Protein AF-A0A2V9IQ34-F1 (afdb_monomer)

Nearest PDB structures (foldseek):
  1ztv-assembly1_B  TM=7.820E-01  e=8.100E-05  Enterococcus faecalis V583
  1vpy-assembly1_A  TM=7.757E-01  e=9.380E-04  Enterococcus faecalis V583
  7ebc-assembly1_D  TM=5.702E-01  e=9.189E-02  Saccharomyces cerevisiae
  4dyd-assembly1_A  TM=2.300E-01  e=1.952E-01  Acinetobacter baylyi
  1m76-assembly1_B  TM=2.298E-01  e=3.095E+00  Homo sapiens

Solvent-accessible surface area (backbone atoms only — not comparable to full-atom values): 10090 Å² total; per-residue (Å²): 134,83,79,78,78,75,57,53,66,63,48,21,53,52,28,49,58,33,41,77,71,75,41,74,48,63,42,76,58,78,83,58,73,89,35,54,85,49,76,38,64,62,76,83,39,49,56,92,94,38,65,48,66,69,54,39,65,68,53,44,56,36,58,48,42,73,35,33,39,29,37,32,42,56,74,29,28,82,40,71,54,50,54,71,59,53,49,61,52,54,76,42,40,59,82,84,30,29,37,29,38,33,52,27,47,70,40,37,34,61,50,37,60,85,44,77,93,48,54,92,47,32,62,33,74,39,89,42,40,69,39,61,69,59,40,47,62,50,44,48,52,43,46,56,85,48,43,85,33,57,65,47,81,41,83,69,69,72,88,83,72,82,72,81,69,97,75,82,73,84,85,132

Foldseek 3Di:
DPDDAADQVVQQVVQVVCLVVVHFDDEQDQLDPVCDVHQDDQVVQDDPNDRDSVSSNLQRLLSRQSRGQEYEDCPQQADFDDLVNLVSNLVSHDLSHAYEYEHYCLAQEQQADQDCSCPPSHRHGRPNHNVPVCCVPRHVVSCVSVVSRYDYYDRDHDDDDPPPDPPPDDDD

Structure (mmCIF, N/CA/C/O backbone):
data_AF-A0A2V9IQ34-F1
#
_entry.id   AF-A0A2V9IQ34-F1
#
loop_
_atom_site.group_PDB
_atom_site.id
_atom_site.type_symbol
_atom_site.label_atom_id
_atom_site.label_alt_id
_atom_site.label_comp_id
_atom_site.label_asym_id
_atom_site.label_entity_id
_atom_site.label_seq_id
_atom_site.pdbx_PDB_ins_code
_atom_site.Cartn_x
_atom_site.Cartn_y
_atom_site.Cartn_z
_atom_site.occupancy
_atom_site.B_iso_or_equiv
_atom_site.auth_seq_id
_atom_site.auth_comp_id
_atom_site.auth_asym_id
_atom_site.auth_atom_id
_atom_site.pdbx_PDB_model_num
ATOM 1 N N . MET A 1 1 ? 33.749 0.263 2.308 1.00 49.31 1 MET A N 1
ATOM 2 C CA . MET A 1 1 ? 32.801 -0.784 1.867 1.00 49.31 1 MET A CA 1
ATOM 3 C C . MET A 1 1 ? 32.104 -0.272 0.616 1.00 49.31 1 MET A C 1
ATOM 5 O O . MET A 1 1 ? 31.444 0.755 0.699 1.00 49.31 1 MET A O 1
ATOM 9 N N . ARG A 1 2 ? 32.336 -0.874 -0.554 1.00 55.78 2 ARG A N 1
ATOM 10 C CA . ARG A 1 2 ? 31.682 -0.452 -1.804 1.00 55.78 2 ARG A CA 1
ATOM 11 C C . ARG A 1 2 ? 30.259 -1.018 -1.762 1.00 55.78 2 ARG A C 1
ATOM 13 O O . ARG A 1 2 ? 30.116 -2.233 -1.662 1.00 55.78 2 ARG A O 1
ATOM 20 N N . ALA A 1 3 ? 29.237 -0.164 -1.724 1.00 63.00 3 ALA A N 1
ATOM 21 C CA . ALA A 1 3 ? 27.852 -0.625 -1.769 1.00 63.00 3 ALA A CA 1
ATOM 22 C C . ALA A 1 3 ? 27.650 -1.417 -3.068 1.00 63.00 3 ALA A C 1
ATOM 24 O O . ALA A 1 3 ? 28.020 -0.935 -4.141 1.00 63.00 3 ALA A O 1
ATOM 25 N N . MET A 1 4 ? 27.130 -2.641 -2.967 1.00 71.88 4 MET A N 1
ATOM 26 C CA . MET A 1 4 ? 26.763 -3.392 -4.163 1.00 71.88 4 MET A CA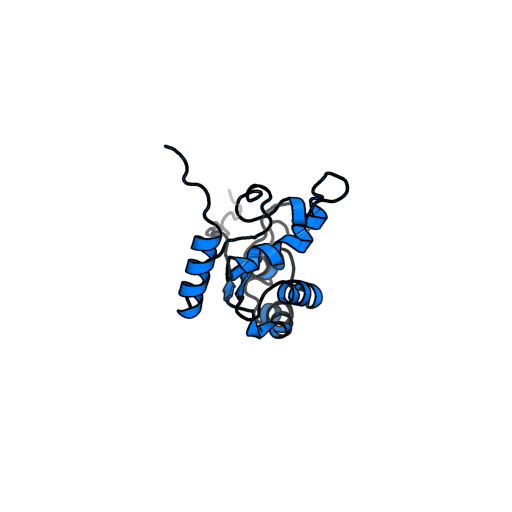 1
ATOM 27 C C . MET A 1 4 ? 25.599 -2.664 -4.849 1.00 71.88 4 MET A C 1
ATOM 29 O O . MET A 1 4 ? 24.665 -2.252 -4.155 1.00 71.88 4 MET A O 1
ATOM 33 N N . PRO A 1 5 ? 25.660 -2.456 -6.173 1.00 84.19 5 PRO A N 1
ATOM 34 C CA . PRO A 1 5 ? 24.572 -1.824 -6.903 1.00 84.19 5 PRO A CA 1
ATOM 35 C C . PRO A 1 5 ? 23.306 -2.686 -6.817 1.00 84.19 5 PRO A C 1
ATOM 37 O O . PRO A 1 5 ? 23.378 -3.911 -6.732 1.00 84.19 5 PRO A O 1
ATOM 40 N N . PHE A 1 6 ? 22.143 -2.038 -6.821 1.00 90.00 6 PHE A N 1
ATOM 41 C CA . PHE A 1 6 ? 20.849 -2.714 -6.813 1.00 90.00 6 PHE A CA 1
ATOM 42 C C . PHE A 1 6 ? 20.638 -3.456 -8.141 1.00 90.00 6 PHE A C 1
ATOM 44 O O . PHE A 1 6 ? 20.466 -2.824 -9.182 1.00 90.00 6 PHE A O 1
ATOM 51 N N . ASP A 1 7 ? 20.649 -4.789 -8.105 1.00 95.44 7 ASP A N 1
ATOM 52 C CA . ASP A 1 7 ? 20.358 -5.630 -9.269 1.00 95.44 7 ASP A CA 1
ATOM 53 C C . ASP A 1 7 ? 18.846 -5.873 -9.382 1.00 95.44 7 ASP A C 1
ATOM 55 O O . ASP A 1 7 ? 18.273 -6.766 -8.750 1.00 95.44 7 ASP A O 1
ATOM 59 N N . ARG A 1 8 ? 18.187 -5.025 -10.177 1.00 95.62 8 ARG A N 1
ATOM 60 C CA . ARG A 1 8 ? 16.730 -5.022 -10.346 1.00 95.62 8 ARG A CA 1
ATOM 61 C C . ARG A 1 8 ? 16.195 -6.339 -10.909 1.00 95.62 8 ARG A C 1
ATOM 63 O O . ARG A 1 8 ? 15.172 -6.824 -10.425 1.00 95.62 8 ARG A O 1
ATOM 70 N N . GLU A 1 9 ? 16.862 -6.915 -11.908 1.00 97.06 9 GLU A N 1
ATOM 71 C CA . GLU A 1 9 ? 16.367 -8.124 -12.574 1.00 97.06 9 GLU A CA 1
ATOM 72 C C . GLU A 1 9 ? 16.591 -9.369 -11.711 1.00 97.06 9 GLU A C 1
ATOM 74 O O . GLU A 1 9 ? 15.678 -10.188 -11.593 1.00 97.06 9 GLU A O 1
ATOM 79 N N . ALA A 1 10 ? 17.729 -9.473 -11.012 1.00 97.12 10 ALA A N 1
ATOM 80 C CA . ALA A 1 10 ? 17.939 -10.560 -10.055 1.00 97.12 10 ALA A CA 1
ATOM 81 C C . ALA A 1 10 ? 16.908 -10.521 -8.911 1.00 97.12 10 ALA A C 1
ATOM 83 O O . ALA A 1 10 ? 16.348 -11.555 -8.534 1.00 97.12 10 ALA A O 1
ATOM 84 N N . ILE A 1 11 ? 16.602 -9.329 -8.380 1.00 97.19 11 ILE A N 1
ATOM 85 C CA . ILE A 1 11 ? 15.586 -9.158 -7.328 1.00 97.19 11 ILE A CA 1
ATOM 86 C C . ILE A 1 11 ? 14.197 -9.532 -7.842 1.00 97.19 11 ILE A C 1
ATOM 88 O O . ILE A 1 11 ? 13.481 -10.269 -7.164 1.00 97.19 11 ILE A O 1
ATOM 92 N N . LYS A 1 12 ? 13.828 -9.076 -9.041 1.00 98.06 12 LYS A N 1
ATOM 93 C CA . LYS A 1 12 ? 12.557 -9.418 -9.688 1.00 98.06 12 LYS A CA 1
ATOM 94 C C . LYS A 1 12 ? 12.390 -10.926 -9.847 1.00 98.06 12 LYS A C 1
ATOM 96 O O . LYS A 1 12 ? 11.359 -11.475 -9.456 1.00 98.06 12 LYS A O 1
ATOM 101 N N . GLN A 1 13 ? 13.408 -11.605 -10.379 1.00 98.38 13 GLN A N 1
ATOM 102 C CA . GLN A 1 13 ? 13.381 -13.055 -10.548 1.00 98.38 13 GLN A CA 1
ATOM 103 C C . GLN A 1 13 ? 13.208 -13.752 -9.195 1.00 98.38 13 GLN A C 1
ATOM 105 O O . GLN A 1 13 ? 12.334 -14.607 -9.038 1.00 98.38 13 GLN A O 1
ATOM 110 N N . ARG A 1 14 ? 13.972 -13.332 -8.182 1.00 98.25 14 ARG A N 1
ATOM 111 C CA . ARG A 1 14 ? 13.905 -13.947 -6.857 1.00 98.25 14 ARG A CA 1
ATOM 112 C C . ARG A 1 14 ? 12.569 -13.714 -6.153 1.00 98.25 14 ARG A C 1
ATOM 114 O O . ARG A 1 14 ? 12.048 -14.629 -5.516 1.00 98.25 14 ARG A O 1
ATOM 121 N N . ALA A 1 15 ? 12.005 -12.514 -6.267 1.00 98.38 15 ALA A N 1
ATOM 122 C CA . ALA A 1 15 ? 10.693 -12.192 -5.718 1.00 98.38 15 ALA A CA 1
ATOM 123 C C . ALA A 1 15 ? 9.593 -13.048 -6.364 1.00 98.38 15 ALA A C 1
ATOM 125 O O . ALA A 1 15 ? 8.731 -13.565 -5.654 1.00 98.38 15 ALA A O 1
ATOM 126 N N . ALA A 1 16 ? 9.653 -13.263 -7.683 1.00 98.44 16 ALA A N 1
ATOM 127 C CA . ALA A 1 16 ? 8.722 -14.137 -8.392 1.00 98.44 16 ALA A CA 1
ATOM 128 C C . ALA A 1 16 ? 8.857 -15.614 -7.969 1.00 98.44 16 ALA A C 1
ATOM 130 O O . ALA A 1 16 ? 7.850 -16.265 -7.690 1.00 98.44 16 ALA A O 1
ATOM 131 N N . GLU A 1 17 ? 10.082 -16.137 -7.847 1.00 98.56 17 GLU A N 1
ATOM 132 C CA . GLU A 1 17 ? 10.336 -17.509 -7.371 1.00 98.56 17 GLU A CA 1
ATOM 133 C C . GLU A 1 17 ? 9.782 -17.760 -5.963 1.00 98.56 17 GLU A C 1
ATOM 135 O O . GLU A 1 17 ? 9.250 -18.834 -5.673 1.00 98.56 17 GLU A O 1
ATOM 140 N N . LEU A 1 18 ? 9.927 -16.779 -5.070 1.00 98.62 18 LEU A N 1
ATOM 141 C CA . LEU A 1 18 ? 9.395 -16.855 -3.714 1.00 98.62 18 LEU A CA 1
ATOM 142 C C . LEU A 1 18 ? 7.867 -16.771 -3.715 1.00 98.62 18 LEU A C 1
ATOM 144 O O . LEU A 1 18 ? 7.220 -17.585 -3.052 1.00 98.62 18 LEU A O 1
ATOM 148 N N . ALA A 1 19 ? 7.282 -15.872 -4.510 1.00 98.12 19 ALA A N 1
ATOM 149 C CA . ALA A 1 19 ? 5.832 -15.745 -4.627 1.00 98.12 19 ALA A CA 1
ATOM 150 C C . ALA A 1 19 ? 5.184 -17.027 -5.176 1.00 98.12 19 ALA A C 1
ATOM 152 O O . ALA A 1 19 ? 4.148 -17.454 -4.665 1.00 98.12 19 ALA A O 1
ATOM 153 N N . ALA A 1 20 ? 5.837 -17.719 -6.119 1.00 98.00 20 ALA A N 1
ATOM 154 C CA . ALA A 1 20 ? 5.407 -19.035 -6.603 1.00 98.00 20 ALA A CA 1
ATOM 155 C C . ALA A 1 20 ? 5.360 -20.100 -5.485 1.00 98.00 20 ALA A C 1
ATOM 157 O O . ALA A 1 20 ? 4.577 -21.046 -5.548 1.00 98.00 20 ALA A O 1
ATOM 158 N N . LYS A 1 21 ? 6.154 -19.919 -4.422 1.00 98.19 21 LYS A N 1
ATOM 159 C CA . LYS A 1 21 ? 6.155 -20.736 -3.195 1.00 98.19 21 LYS A CA 1
ATOM 160 C C . LYS A 1 21 ? 5.313 -20.123 -2.068 1.00 98.19 21 LYS A C 1
ATOM 162 O O . LYS A 1 21 ? 5.437 -20.540 -0.920 1.00 98.19 21 LYS A O 1
ATOM 167 N N . ARG A 1 22 ? 4.456 -19.145 -2.387 1.00 96.81 22 ARG A N 1
ATOM 168 C CA . ARG A 1 22 ? 3.599 -18.390 -1.452 1.00 96.81 22 ARG A CA 1
ATOM 169 C C . ARG A 1 22 ? 4.366 -17.580 -0.401 1.00 96.81 22 ARG A C 1
ATOM 171 O O . ARG A 1 22 ? 3.823 -17.267 0.654 1.00 96.81 22 ARG A O 1
ATOM 178 N N . VAL A 1 23 ? 5.608 -17.203 -0.697 1.00 98.06 23 VAL A N 1
ATOM 179 C CA . VAL A 1 23 ? 6.410 -16.284 0.116 1.00 98.06 23 VAL A CA 1
ATOM 180 C C . VAL A 1 23 ? 6.477 -14.942 -0.602 1.00 98.06 23 VAL A C 1
ATOM 182 O O . VAL A 1 23 ? 7.131 -14.805 -1.630 1.00 98.06 23 VAL A O 1
ATOM 185 N N . PHE A 1 24 ? 5.800 -13.935 -0.063 1.00 98.38 24 PHE A N 1
ATOM 186 C CA . PHE A 1 24 ? 5.735 -12.612 -0.676 1.00 98.38 24 PHE A CA 1
ATOM 187 C C . PHE A 1 24 ? 6.705 -11.660 0.022 1.00 98.38 24 PHE A C 1
ATOM 189 O O . PHE A 1 24 ? 6.625 -11.459 1.231 1.00 98.38 24 PHE A O 1
ATOM 196 N N . ILE A 1 25 ? 7.618 -11.067 -0.750 1.00 98.06 25 ILE A N 1
ATOM 197 C CA . ILE A 1 25 ? 8.551 -10.041 -0.276 1.00 98.06 25 ILE A CA 1
ATOM 198 C C . ILE A 1 25 ? 8.198 -8.715 -0.942 1.00 98.06 25 ILE A C 1
ATOM 200 O O . ILE A 1 25 ? 7.991 -8.651 -2.155 1.00 98.06 25 ILE A O 1
ATOM 204 N N . GLY A 1 26 ? 8.145 -7.667 -0.128 1.00 97.12 26 GLY A N 1
ATOM 205 C CA . GLY A 1 26 ? 7.852 -6.307 -0.545 1.00 97.12 26 GLY A CA 1
ATOM 206 C C . GLY A 1 26 ? 8.220 -5.312 0.547 1.00 97.12 26 GLY A C 1
ATOM 207 O O . GLY A 1 26 ? 8.961 -5.630 1.479 1.00 97.12 26 GLY A O 1
ATOM 208 N N . THR A 1 27 ? 7.699 -4.098 0.432 1.00 96.94 27 THR A N 1
ATOM 209 C CA . THR A 1 27 ? 8.046 -2.968 1.301 1.00 96.94 27 THR A CA 1
ATOM 210 C C . THR A 1 27 ? 6.817 -2.389 1.994 1.00 96.94 27 THR A C 1
ATOM 212 O O . THR A 1 27 ? 5.670 -2.668 1.642 1.00 96.94 27 THR A O 1
ATOM 215 N N . SER A 1 28 ? 7.062 -1.550 3.000 1.00 93.62 28 SER A N 1
ATOM 216 C CA . SER A 1 28 ? 6.033 -0.849 3.776 1.00 93.62 28 SER A CA 1
ATOM 217 C C . SER A 1 28 ? 5.269 0.233 2.994 1.00 93.62 28 SER A C 1
ATOM 219 O O . SER A 1 28 ? 4.248 0.722 3.469 1.00 93.62 28 SER A O 1
ATOM 221 N N . SER A 1 29 ? 5.802 0.640 1.841 1.00 94.75 29 SER A N 1
ATOM 222 C CA . SER A 1 29 ? 5.266 1.620 0.891 1.00 94.75 29 SER A CA 1
ATOM 223 C C . SER A 1 29 ? 6.075 1.533 -0.410 1.00 94.75 29 SER A C 1
ATOM 225 O O . SER A 1 29 ? 7.155 0.940 -0.423 1.00 94.75 29 SER A O 1
ATOM 227 N N . TRP A 1 30 ? 5.593 2.137 -1.495 1.00 97.06 30 TRP A N 1
ATOM 228 C CA . TRP A 1 30 ? 6.283 2.188 -2.789 1.00 97.06 30 TRP A CA 1
ATOM 229 C C . TRP A 1 30 ? 6.746 3.602 -3.178 1.00 97.06 30 TRP A C 1
ATOM 231 O O . TRP A 1 30 ? 7.593 3.766 -4.044 1.00 97.06 30 TRP A O 1
ATOM 241 N N . LYS A 1 31 ? 6.258 4.665 -2.536 1.00 95.06 31 LYS A N 1
ATOM 242 C CA . LYS A 1 31 ? 6.396 6.042 -3.057 1.00 95.06 31 LYS A CA 1
ATOM 243 C C . LYS A 1 31 ? 7.712 6.746 -2.680 1.00 95.06 31 LYS A C 1
ATOM 245 O O . LYS A 1 31 ? 7.691 7.923 -2.320 1.00 95.06 31 LYS A O 1
ATOM 250 N N . TYR A 1 32 ? 8.849 6.052 -2.734 1.00 94.44 32 TYR A N 1
ATOM 251 C CA . TYR A 1 32 ? 10.156 6.606 -2.358 1.00 94.44 32 TYR A CA 1
ATOM 252 C C . TYR A 1 32 ? 10.965 7.063 -3.579 1.00 94.44 32 TYR A C 1
ATOM 254 O O . TYR A 1 32 ? 11.464 6.248 -4.349 1.00 94.44 32 TYR A O 1
ATOM 262 N N . GLU A 1 33 ? 11.156 8.378 -3.715 1.00 93.88 33 GLU A N 1
ATOM 263 C CA . GLU A 1 33 ? 11.973 8.979 -4.787 1.00 93.88 33 GLU A CA 1
ATOM 264 C C . GLU A 1 33 ? 13.453 8.561 -4.695 1.00 93.88 33 GLU A C 1
ATOM 266 O O . GLU A 1 33 ? 14.147 8.481 -5.702 1.00 93.88 33 GLU A O 1
ATOM 271 N N . GLY A 1 34 ? 13.938 8.204 -3.500 1.00 94.25 34 GLY A N 1
ATOM 272 C CA . GLY A 1 34 ? 15.307 7.712 -3.300 1.00 94.25 34 GLY A CA 1
ATOM 273 C C . GLY A 1 34 ? 15.632 6.398 -4.026 1.00 94.25 34 GLY A C 1
ATOM 274 O O . GLY A 1 34 ? 16.790 5.995 -4.042 1.00 94.25 34 GLY A O 1
ATOM 275 N N . TRP A 1 35 ? 14.640 5.729 -4.622 1.00 95.88 35 TRP A N 1
ATOM 276 C CA . TRP A 1 35 ? 14.834 4.519 -5.426 1.00 95.88 35 TRP A CA 1
ATOM 277 C C . TRP A 1 35 ? 14.980 4.797 -6.931 1.00 95.88 35 TRP A C 1
ATOM 279 O O . TRP A 1 35 ? 15.068 3.854 -7.723 1.00 95.88 35 TRP A O 1
ATOM 289 N N . PHE A 1 36 ? 15.013 6.066 -7.351 1.00 95.75 36 PHE A N 1
ATOM 290 C CA . PHE A 1 36 ? 15.355 6.424 -8.727 1.00 95.75 36 PHE A CA 1
ATOM 291 C C . PHE A 1 36 ? 16.765 5.958 -9.101 1.00 95.75 36 PHE A C 1
ATOM 293 O O . PHE A 1 36 ? 17.708 6.087 -8.324 1.00 95.75 36 PHE A O 1
ATOM 300 N N . GLY A 1 37 ? 16.899 5.401 -10.307 1.00 93.31 37 GLY A N 1
ATOM 301 C CA . GLY A 1 37 ? 18.146 4.782 -10.769 1.00 93.31 37 GLY A CA 1
ATOM 302 C C . GLY A 1 37 ? 18.422 3.405 -10.153 1.00 93.31 37 GLY A C 1
ATOM 303 O O . GLY A 1 37 ? 19.459 2.814 -10.434 1.00 93.31 37 GLY A O 1
ATOM 304 N N . GLN A 1 38 ? 17.502 2.897 -9.327 1.00 94.75 38 GLN A N 1
ATOM 305 C CA . GLN A 1 38 ? 17.505 1.537 -8.795 1.00 94.75 38 GLN A CA 1
ATOM 306 C C . GLN A 1 38 ? 16.222 0.828 -9.238 1.00 94.75 38 GLN A C 1
ATOM 308 O O . GLN A 1 38 ? 16.196 0.163 -10.270 1.00 94.75 38 GLN A O 1
ATOM 313 N N . LEU A 1 39 ? 15.134 1.016 -8.489 1.00 96.00 39 LEU A N 1
ATOM 314 C CA . LEU A 1 39 ? 13.839 0.419 -8.792 1.00 96.00 39 LEU A CA 1
ATOM 315 C C . LEU A 1 39 ? 13.090 1.198 -9.875 1.00 96.00 39 LEU A C 1
ATOM 317 O O . LEU A 1 39 ? 12.429 0.584 -10.713 1.00 96.00 39 LEU A O 1
ATOM 321 N N . TYR A 1 40 ? 13.203 2.530 -9.830 1.00 97.19 40 TYR A N 1
ATOM 322 C CA . TYR A 1 40 ? 12.437 3.442 -10.671 1.00 97.19 40 TYR A CA 1
ATOM 323 C C . TYR A 1 40 ? 13.274 4.084 -11.765 1.00 97.19 40 TYR A C 1
ATOM 325 O O . TYR A 1 40 ? 14.369 4.597 -11.518 1.00 97.19 40 TYR A O 1
ATOM 333 N N . THR A 1 41 ? 12.697 4.138 -12.959 1.00 95.62 41 THR A N 1
ATOM 334 C CA . THR A 1 41 ? 13.286 4.760 -14.143 1.00 95.62 41 THR A CA 1
ATOM 335 C C . THR A 1 41 ? 12.816 6.214 -14.239 1.00 95.62 41 THR A C 1
ATOM 337 O O . THR A 1 41 ? 11.648 6.442 -14.560 1.00 95.62 41 THR A O 1
ATOM 340 N N . PRO A 1 42 ? 13.680 7.229 -14.016 1.00 93.88 42 PRO A N 1
ATOM 341 C CA . PRO A 1 42 ? 13.254 8.634 -13.990 1.00 93.88 42 PRO A CA 1
ATOM 342 C C . PRO A 1 42 ? 12.500 9.074 -15.251 1.00 93.88 42 PRO A C 1
ATOM 344 O O . PRO A 1 42 ? 11.474 9.748 -15.153 1.00 93.88 42 PRO A O 1
ATOM 347 N N . ALA A 1 43 ? 12.950 8.609 -16.421 1.00 95.00 43 ALA A N 1
ATOM 348 C CA . ALA A 1 43 ? 12.359 8.933 -17.718 1.00 95.00 43 ALA A CA 1
ATOM 349 C C . ALA A 1 43 ? 10.868 8.557 -17.833 1.00 95.00 43 ALA A C 1
ATOM 351 O O . ALA A 1 43 ? 10.128 9.222 -18.553 1.00 95.00 43 ALA A O 1
ATOM 352 N N . ARG A 1 44 ? 10.385 7.544 -17.092 1.00 95.44 44 ARG A N 1
ATOM 353 C CA . ARG A 1 44 ? 8.958 7.158 -17.090 1.00 95.44 44 ARG A CA 1
ATOM 354 C C . ARG A 1 44 ? 8.049 8.237 -16.500 1.00 95.44 44 ARG A C 1
ATOM 356 O O . ARG A 1 44 ? 6.868 8.307 -16.832 1.00 95.44 44 ARG A O 1
ATOM 363 N N . TYR A 1 45 ? 8.591 9.086 -15.634 1.00 95.81 45 TYR A N 1
ATOM 364 C CA . TYR A 1 45 ? 7.834 10.103 -14.906 1.00 95.81 45 TYR A CA 1
ATOM 365 C C . TYR A 1 45 ? 8.160 11.520 -15.370 1.00 95.81 45 TYR A C 1
ATOM 367 O O . TYR A 1 45 ? 7.582 12.480 -14.856 1.00 95.81 45 TYR A O 1
ATOM 375 N N . GLU A 1 46 ? 9.074 11.665 -16.326 1.00 95.06 46 GLU A N 1
ATOM 376 C CA . GLU A 1 46 ? 9.521 12.961 -16.800 1.00 95.06 46 GLU A CA 1
ATOM 377 C C . GLU A 1 46 ? 8.418 13.683 -17.586 1.00 95.06 46 GLU A C 1
ATOM 379 O O . GLU A 1 46 ? 7.665 13.108 -18.376 1.00 95.06 46 GLU A O 1
ATOM 384 N N . TYR A 1 47 ? 8.303 14.981 -17.342 1.00 92.38 47 TYR A N 1
ATOM 385 C CA . TYR A 1 47 ? 7.443 15.897 -18.064 1.00 92.38 47 TYR A CA 1
ATOM 386 C C . TYR A 1 47 ? 8.122 17.264 -18.111 1.00 92.38 47 TYR A C 1
ATOM 388 O O . TYR A 1 47 ? 8.351 17.891 -17.075 1.00 92.38 47 TYR A O 1
ATOM 396 N N . ARG A 1 48 ? 8.439 17.732 -19.326 1.00 92.50 48 ARG A N 1
ATOM 397 C CA . ARG A 1 48 ? 9.135 19.009 -19.570 1.00 92.50 48 ARG A CA 1
ATOM 398 C C . ARG A 1 48 ? 10.458 19.138 -18.789 1.00 92.50 48 ARG A C 1
ATOM 400 O O . ARG A 1 48 ? 10.688 20.153 -18.134 1.00 92.50 48 ARG A O 1
ATOM 407 N N . GLY A 1 49 ? 11.311 18.110 -18.830 1.00 91.94 49 GLY A N 1
ATOM 408 C CA . GLY A 1 49 ? 12.645 18.159 -18.211 1.00 91.94 49 GLY A CA 1
ATOM 409 C C . GLY A 1 49 ? 12.669 17.949 -16.694 1.00 91.94 49 GLY A C 1
ATOM 410 O O . GLY A 1 49 ? 13.696 18.170 -16.058 1.00 91.94 49 GLY A O 1
ATOM 411 N N . LYS A 1 50 ? 11.531 17.613 -16.075 1.00 92.81 50 LYS A N 1
ATOM 412 C CA . LYS A 1 50 ? 11.400 17.428 -14.622 1.00 92.81 50 LYS A CA 1
ATOM 413 C C . LYS A 1 50 ? 10.570 16.195 -14.326 1.00 92.81 50 LYS A C 1
ATOM 415 O O . LYS A 1 50 ? 9.719 15.834 -15.127 1.00 92.81 50 LYS A O 1
ATOM 420 N N . VAL A 1 51 ? 10.746 15.605 -13.148 1.00 92.81 51 VAL A N 1
ATOM 421 C CA . VAL A 1 51 ? 9.873 14.540 -12.633 1.00 92.81 51 VAL A CA 1
ATOM 422 C C . VAL A 1 51 ? 8.884 15.156 -11.639 1.00 92.81 51 VAL A C 1
ATOM 424 O O . VAL A 1 51 ? 9.273 15.475 -10.515 1.00 92.81 51 VAL A O 1
ATOM 427 N N . PRO A 1 52 ? 7.607 15.384 -12.009 1.00 95.00 52 PRO A N 1
ATOM 428 C CA . PRO A 1 52 ? 6.629 15.916 -11.073 1.00 95.00 52 PRO A CA 1
ATOM 429 C C . PRO A 1 52 ? 6.303 14.871 -10.003 1.00 95.00 52 PRO A C 1
ATOM 431 O O . PRO A 1 52 ? 5.870 13.761 -10.318 1.00 95.00 52 PRO A O 1
ATOM 434 N N . LYS A 1 53 ? 6.426 15.253 -8.728 1.00 94.06 53 LYS A N 1
ATOM 435 C CA . LYS A 1 53 ? 6.139 14.380 -7.579 1.00 94.06 53 LYS A CA 1
ATOM 436 C C . LYS A 1 53 ? 4.752 13.739 -7.641 1.00 94.06 53 LYS A C 1
ATOM 438 O O . LYS A 1 53 ? 4.603 12.558 -7.351 1.00 94.06 53 LYS A O 1
ATOM 443 N N . THR A 1 54 ? 3.734 14.493 -8.051 1.00 94.25 54 THR A N 1
ATOM 444 C CA . THR A 1 54 ? 2.354 13.993 -8.171 1.00 94.25 54 THR A CA 1
ATOM 445 C C . THR A 1 54 ? 2.227 12.883 -9.209 1.00 94.25 54 THR A C 1
ATOM 447 O O . THR A 1 54 ? 1.558 11.886 -8.951 1.00 94.25 54 THR A O 1
ATOM 450 N N . ARG A 1 55 ? 2.909 13.018 -10.353 1.00 94.38 55 ARG A N 1
ATOM 451 C CA . ARG A 1 55 ? 2.958 11.989 -11.399 1.00 94.38 55 ARG A CA 1
ATOM 452 C C . ARG A 1 55 ? 3.658 10.734 -10.882 1.00 94.38 55 ARG A C 1
ATOM 454 O O . ARG A 1 55 ? 3.086 9.654 -10.957 1.00 94.38 55 ARG A O 1
ATOM 461 N N . PHE A 1 56 ? 4.835 10.883 -10.273 1.00 96.69 56 PHE A N 1
ATOM 462 C CA . PHE A 1 56 ? 5.552 9.759 -9.664 1.00 96.69 56 PHE A CA 1
ATOM 463 C C . PHE A 1 56 ? 4.704 9.025 -8.614 1.00 96.69 56 PHE A C 1
ATOM 465 O O . PHE A 1 56 ? 4.549 7.809 -8.669 1.00 96.69 56 PHE A O 1
ATOM 472 N N . GLN A 1 57 ? 4.087 9.748 -7.680 1.00 94.44 57 GLN A N 1
ATOM 473 C CA . GLN A 1 57 ? 3.271 9.142 -6.625 1.00 94.44 57 GLN A CA 1
ATOM 474 C C . GLN A 1 57 ? 2.002 8.448 -7.126 1.00 94.44 57 GLN A C 1
ATOM 476 O O . GLN A 1 57 ? 1.471 7.592 -6.410 1.00 94.44 57 GLN A O 1
ATOM 481 N N . ARG A 1 58 ? 1.491 8.854 -8.292 1.00 94.12 58 ARG A N 1
ATOM 482 C CA . ARG A 1 58 ? 0.333 8.238 -8.937 1.00 94.12 58 ARG A CA 1
ATOM 483 C C . ARG A 1 58 ? 0.730 6.968 -9.682 1.00 94.12 58 ARG A C 1
ATOM 485 O O . ARG A 1 58 ? 0.060 5.966 -9.493 1.00 94.12 58 ARG A O 1
ATOM 492 N N . ASP A 1 59 ? 1.814 7.018 -10.454 1.00 95.38 59 ASP A N 1
ATOM 493 C CA . ASP A 1 59 ? 2.122 5.993 -11.459 1.00 95.38 59 ASP A CA 1
ATOM 494 C C . ASP A 1 59 ? 3.154 4.952 -10.981 1.00 95.38 59 ASP A C 1
ATOM 496 O O . ASP A 1 59 ? 3.264 3.882 -11.566 1.00 95.38 59 ASP A O 1
ATOM 500 N N . SER A 1 60 ? 3.913 5.225 -9.912 1.00 97.75 60 SER A N 1
ATOM 501 C CA . SER A 1 60 ? 5.035 4.364 -9.480 1.00 97.75 60 SER A CA 1
ATOM 502 C C . SER A 1 60 ? 4.658 2.969 -8.996 1.00 97.75 60 SER A C 1
ATOM 504 O O . SER A 1 60 ? 5.528 2.099 -8.932 1.00 97.75 60 SER A O 1
ATOM 506 N N . LEU A 1 61 ? 3.387 2.725 -8.662 1.00 98.50 61 LEU A N 1
ATOM 507 C CA . LEU A 1 61 ? 2.956 1.389 -8.253 1.00 98.50 61 LEU A CA 1
ATOM 508 C C . LEU A 1 61 ? 3.099 0.382 -9.398 1.00 98.50 61 LEU A C 1
ATOM 510 O O . LEU A 1 61 ? 3.480 -0.758 -9.141 1.00 98.50 61 LEU A O 1
ATOM 514 N N . SER A 1 62 ? 2.854 0.799 -10.644 1.00 98.31 62 SER A N 1
ATOM 515 C CA . SER A 1 62 ? 2.965 -0.106 -11.788 1.00 98.31 62 SER A CA 1
ATOM 516 C C . SER A 1 62 ? 4.408 -0.566 -12.003 1.00 98.31 62 SER A C 1
ATOM 518 O O . SER A 1 62 ? 4.653 -1.762 -12.120 1.00 98.31 62 SER A O 1
ATOM 520 N N . GLU A 1 63 ? 5.390 0.343 -11.939 1.00 98.31 63 GLU A N 1
ATOM 521 C CA . GLU A 1 63 ? 6.812 -0.020 -12.041 1.00 98.31 63 GLU A CA 1
ATOM 522 C C . GLU A 1 63 ? 7.304 -0.813 -10.821 1.00 98.31 63 GLU A C 1
ATOM 524 O O . GLU A 1 63 ? 8.106 -1.734 -10.971 1.00 98.31 63 GLU A O 1
ATOM 529 N N . TYR A 1 64 ? 6.809 -0.505 -9.619 1.00 98.62 64 TYR A N 1
ATOM 530 C CA . TYR A 1 64 ? 7.101 -1.288 -8.416 1.00 98.62 64 TYR A CA 1
ATOM 531 C C . TYR A 1 64 ? 6.653 -2.752 -8.575 1.00 98.62 64 TYR A C 1
ATOM 533 O O . TYR A 1 64 ? 7.402 -3.680 -8.251 1.00 98.62 64 TYR A O 1
ATOM 541 N N . ALA A 1 65 ? 5.446 -2.957 -9.110 1.00 98.62 65 ALA A N 1
ATOM 542 C CA . ALA A 1 65 ? 4.833 -4.269 -9.297 1.00 98.62 65 ALA A CA 1
ATOM 543 C C . ALA A 1 65 ? 5.462 -5.098 -10.433 1.00 98.62 65 ALA A C 1
ATOM 545 O O . ALA A 1 65 ? 5.193 -6.295 -10.544 1.00 98.62 65 ALA A O 1
ATOM 546 N N . GLU A 1 66 ? 6.346 -4.506 -11.245 1.00 98.12 66 GLU A N 1
ATOM 547 C CA . GLU A 1 66 ? 7.189 -5.264 -12.177 1.00 98.12 66 GLU A CA 1
ATOM 548 C C . GLU A 1 66 ? 8.255 -6.102 -11.457 1.00 98.12 66 GLU A C 1
ATOM 550 O O . GLU A 1 66 ? 8.752 -7.069 -12.035 1.00 98.12 66 GLU A O 1
ATOM 555 N N . VAL A 1 67 ? 8.628 -5.724 -10.227 1.00 98.38 67 VAL A N 1
ATOM 556 C CA . VAL A 1 67 ? 9.729 -6.332 -9.462 1.00 98.38 67 VAL A CA 1
ATOM 557 C C . VAL A 1 67 ? 9.207 -7.082 -8.244 1.00 98.38 67 VAL A C 1
ATOM 559 O O . VAL A 1 67 ? 9.506 -8.262 -8.072 1.00 98.38 67 VAL A O 1
ATOM 562 N N . PHE A 1 68 ? 8.422 -6.418 -7.398 1.00 98.62 68 PHE A N 1
ATOM 563 C CA . PHE A 1 68 ? 7.886 -7.017 -6.179 1.00 98.62 68 PHE A CA 1
ATOM 564 C C . PHE A 1 68 ? 6.475 -7.556 -6.394 1.00 98.62 68 PHE A C 1
ATOM 566 O O . PHE A 1 68 ? 5.732 -7.098 -7.257 1.00 98.62 68 PHE A O 1
ATOM 573 N N . LYS A 1 69 ? 6.094 -8.533 -5.568 1.00 98.56 69 LYS A N 1
ATOM 574 C CA . LYS A 1 69 ? 4.789 -9.212 -5.644 1.00 98.56 69 LYS A CA 1
ATOM 575 C C . LYS A 1 69 ? 3.829 -8.818 -4.527 1.00 98.56 69 LYS A C 1
ATOM 577 O O . LYS A 1 69 ? 2.711 -9.320 -4.459 1.00 98.56 69 LYS A O 1
ATOM 582 N N . THR A 1 70 ? 4.261 -7.928 -3.639 1.00 98.75 70 THR A N 1
ATOM 583 C CA . THR A 1 70 ? 3.416 -7.385 -2.583 1.00 98.75 70 THR A CA 1
ATOM 584 C C . THR A 1 70 ? 3.892 -6.015 -2.137 1.00 98.75 70 THR A C 1
ATOM 586 O O . THR A 1 70 ? 5.063 -5.678 -2.295 1.00 98.75 70 THR A O 1
ATOM 589 N N . VAL A 1 71 ? 2.991 -5.233 -1.553 1.00 98.44 71 VAL A N 1
ATOM 590 C CA . VAL A 1 71 ? 3.315 -3.997 -0.842 1.00 98.44 71 VAL A CA 1
ATOM 591 C C . VAL A 1 71 ? 2.334 -3.805 0.304 1.00 98.44 71 VAL A C 1
ATOM 593 O O . VAL A 1 71 ? 1.172 -4.218 0.215 1.00 98.44 71 VAL A O 1
ATOM 596 N N . ARG A 1 72 ? 2.782 -3.140 1.367 1.00 97.31 72 ARG A N 1
ATOM 597 C CA . ARG A 1 72 ? 1.874 -2.611 2.380 1.00 97.31 72 ARG A CA 1
ATOM 598 C C . ARG A 1 72 ? 1.310 -1.259 1.943 1.00 97.31 72 ARG A C 1
ATOM 600 O O . ARG A 1 72 ? 2.044 -0.368 1.520 1.00 97.31 72 ARG A O 1
ATOM 607 N N . VAL A 1 73 ? 0.003 -1.095 2.098 1.00 96.19 73 VAL A N 1
ATOM 608 C CA . VAL A 1 73 ? -0.728 0.144 1.854 1.00 96.19 73 VAL A CA 1
ATOM 609 C C . VAL A 1 73 ? -1.108 0.770 3.193 1.00 96.19 73 VAL A C 1
ATOM 611 O O . VAL A 1 73 ? -1.948 0.242 3.922 1.00 96.19 73 VAL A O 1
ATOM 614 N N . ASP A 1 74 ? -0.510 1.925 3.483 1.00 90.19 74 ASP A N 1
ATOM 615 C CA . ASP A 1 74 ? -0.765 2.694 4.709 1.00 90.19 74 ASP A CA 1
ATOM 616 C C . ASP A 1 74 ? -1.800 3.807 4.526 1.00 90.19 74 ASP A C 1
ATOM 618 O O . ASP A 1 74 ? -2.190 4.437 5.499 1.00 90.19 74 ASP A O 1
ATOM 622 N N . ALA A 1 75 ? -2.261 4.092 3.306 1.00 80.12 75 ALA A N 1
ATOM 623 C CA . ALA A 1 75 ? -3.252 5.152 3.096 1.00 80.12 75 ALA A CA 1
ATOM 624 C C . ALA A 1 75 ? -4.552 4.880 3.878 1.00 80.12 75 ALA A C 1
ATOM 626 O O . ALA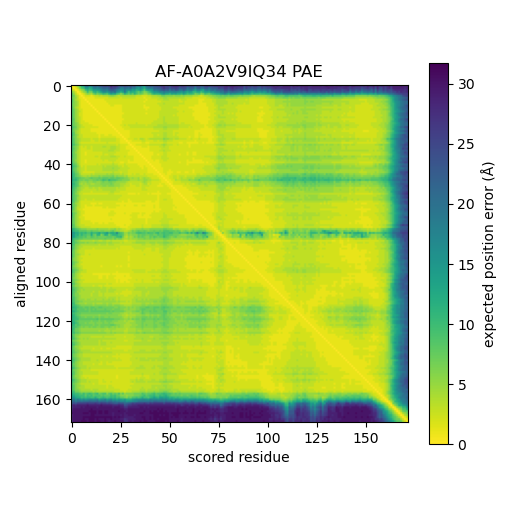 A 1 75 ? -5.111 5.796 4.475 1.00 80.12 75 ALA A O 1
ATOM 627 N N . ALA A 1 76 ? -4.947 3.605 3.956 1.00 62.84 76 ALA A N 1
ATOM 628 C CA . ALA A 1 76 ? -6.090 3.131 4.733 1.00 62.84 76 ALA A CA 1
ATOM 629 C C . ALA A 1 76 ? -5.884 3.224 6.261 1.00 62.84 76 ALA A C 1
ATOM 631 O O . ALA A 1 76 ? -6.788 2.910 7.024 1.00 62.84 76 ALA A O 1
ATOM 632 N N . TYR A 1 77 ? -4.711 3.668 6.728 1.00 73.12 77 TYR A N 1
ATOM 633 C CA . TYR A 1 77 ? -4.493 3.993 8.135 1.00 73.12 77 TYR A CA 1
ATOM 634 C C . TYR A 1 77 ? -5.228 5.275 8.548 1.00 73.12 77 TYR A C 1
ATOM 636 O O . TYR A 1 77 ? -5.684 5.372 9.679 1.00 73.12 77 TYR A O 1
ATOM 644 N N . TYR A 1 78 ? -5.329 6.264 7.657 1.00 80.31 78 TYR A N 1
ATOM 645 C CA . TYR A 1 78 ? -5.868 7.588 7.999 1.00 80.31 78 TYR A CA 1
ATOM 646 C C . TYR A 1 78 ? -7.373 7.716 7.764 1.00 80.31 78 TYR A C 1
ATOM 648 O O . TYR A 1 78 ? -7.987 8.642 8.282 1.00 80.31 78 TYR A O 1
ATOM 656 N N . ASP A 1 79 ? -7.947 6.820 6.964 1.00 89.25 79 ASP A N 1
ATOM 657 C CA . ASP A 1 79 ? -9.365 6.810 6.622 1.00 89.25 79 ASP A CA 1
ATOM 658 C C . ASP A 1 79 ? -9.775 5.410 6.145 1.00 89.25 79 ASP A C 1
ATOM 660 O O . ASP A 1 79 ? -8.920 4.586 5.804 1.00 89.25 79 ASP A O 1
ATOM 664 N N . PHE A 1 80 ? -11.075 5.140 6.101 1.00 95.19 80 PHE A N 1
ATOM 665 C CA . PHE A 1 80 ? -11.599 3.905 5.529 1.00 95.19 80 PHE A CA 1
ATOM 666 C C . PHE A 1 80 ? -11.331 3.837 4.014 1.00 95.19 80 PHE A C 1
ATOM 668 O O . PHE A 1 80 ? -11.394 4.852 3.310 1.00 95.19 80 PHE A O 1
ATOM 675 N N . PRO A 1 81 ? -11.002 2.649 3.475 1.00 94.31 81 PRO A N 1
ATOM 676 C CA . PRO A 1 81 ? -10.704 2.510 2.062 1.00 94.31 81 PRO A CA 1
ATOM 677 C C . PRO A 1 81 ? -11.964 2.721 1.216 1.00 94.31 81 PRO A C 1
ATOM 679 O O . PRO A 1 81 ? -12.984 2.063 1.397 1.00 94.31 81 PRO A O 1
ATOM 682 N N . ARG A 1 82 ? -11.870 3.616 0.231 1.00 95.38 82 ARG A N 1
ATOM 683 C CA . ARG A 1 82 ? -12.920 3.811 -0.777 1.00 95.38 82 ARG A CA 1
ATOM 684 C C . ARG A 1 82 ? -12.745 2.827 -1.929 1.00 95.38 82 ARG A C 1
ATOM 686 O O . ARG A 1 82 ? -11.611 2.562 -2.338 1.00 95.38 82 ARG A O 1
ATOM 693 N N . ARG A 1 83 ? -13.854 2.345 -2.494 1.00 96.75 83 ARG A N 1
ATOM 694 C CA . ARG A 1 83 ? -13.863 1.365 -3.594 1.00 96.75 83 ARG A CA 1
ATOM 695 C C . ARG A 1 83 ? -13.064 1.854 -4.804 1.00 96.75 83 ARG A C 1
ATOM 697 O O . ARG A 1 83 ? -12.227 1.124 -5.320 1.00 96.75 83 ARG A O 1
ATOM 704 N N . GLU A 1 84 ? -13.207 3.124 -5.184 1.00 96.81 84 GLU A N 1
ATOM 705 C CA . GLU A 1 84 ? -12.489 3.703 -6.330 1.00 96.81 84 GLU A CA 1
ATOM 706 C C . GLU A 1 84 ? -10.975 3.743 -6.096 1.00 96.81 84 GLU A C 1
ATOM 708 O O . GLU A 1 84 ? -10.184 3.549 -7.019 1.00 96.81 84 GLU A O 1
ATOM 713 N N . TYR A 1 85 ? -10.555 3.981 -4.849 1.00 95.75 85 TYR A N 1
ATOM 714 C CA . TYR A 1 85 ? -9.142 3.957 -4.484 1.00 95.75 85 TYR A CA 1
ATOM 715 C C . TYR A 1 85 ? -8.573 2.539 -4.571 1.00 95.75 85 TYR A C 1
ATOM 717 O O . TYR A 1 85 ? -7.497 2.348 -5.136 1.00 95.75 85 TYR A O 1
ATOM 725 N N . LEU A 1 86 ? -9.297 1.549 -4.043 1.00 97.75 86 LEU A N 1
ATOM 726 C CA . LEU A 1 86 ? -8.896 0.145 -4.101 1.00 97.75 86 LEU A CA 1
ATOM 727 C C . LEU A 1 86 ? -8.822 -0.363 -5.543 1.00 97.75 86 LEU A C 1
ATOM 729 O O . LEU A 1 86 ? -7.820 -0.974 -5.915 1.00 97.75 86 LEU A O 1
ATOM 733 N N . GLN A 1 87 ? -9.822 -0.043 -6.366 1.00 98.19 87 GLN A N 1
ATOM 734 C CA . GLN A 1 87 ? -9.824 -0.397 -7.782 1.00 98.19 87 GLN A CA 1
ATOM 735 C C . GLN A 1 87 ? -8.638 0.244 -8.511 1.00 98.19 87 GLN A C 1
ATOM 737 O O . GLN A 1 87 ? -7.876 -0.448 -9.178 1.00 98.19 87 GLN A O 1
ATOM 742 N N . GLY A 1 88 ? -8.389 1.538 -8.280 1.00 97.81 88 GLY A N 1
ATOM 743 C CA . GLY A 1 88 ? -7.244 2.232 -8.867 1.00 97.81 88 GLY A CA 1
ATOM 744 C C . GLY A 1 88 ? -5.882 1.651 -8.462 1.00 97.81 88 GLY A C 1
ATOM 745 O O . GLY A 1 88 ? -4.925 1.775 -9.224 1.00 97.81 88 GLY A O 1
ATOM 746 N N . LEU A 1 89 ? -5.761 1.013 -7.290 1.00 98.00 89 LEU A N 1
ATOM 747 C CA . LEU A 1 89 ? -4.568 0.235 -6.926 1.00 98.00 89 LEU A CA 1
ATOM 748 C C . LEU A 1 89 ? -4.520 -1.100 -7.676 1.00 98.00 89 LEU A C 1
ATOM 750 O O . LEU A 1 89 ? -3.474 -1.462 -8.215 1.00 98.00 89 LEU A O 1
ATOM 754 N N . ALA A 1 90 ? -5.635 -1.832 -7.702 1.00 98.38 90 ALA A N 1
ATOM 755 C CA . ALA A 1 90 ? -5.736 -3.137 -8.344 1.00 98.38 90 ALA A CA 1
ATOM 756 C C . ALA A 1 90 ? -5.458 -3.080 -9.851 1.00 98.38 90 ALA A C 1
ATOM 758 O O . ALA A 1 90 ? -4.814 -3.992 -10.370 1.00 98.38 90 ALA A O 1
ATOM 759 N N . ASP A 1 91 ? -5.873 -2.010 -10.527 1.00 98.38 91 ASP A N 1
ATOM 760 C CA . ASP A 1 91 ? -5.657 -1.799 -11.964 1.00 98.38 91 ASP A CA 1
ATOM 761 C C . ASP A 1 91 ? -4.181 -1.571 -12.323 1.00 98.38 91 ASP A C 1
ATOM 763 O O . ASP A 1 91 ? -3.769 -1.788 -13.461 1.00 98.38 91 ASP A O 1
ATOM 767 N N . GLN A 1 92 ? -3.361 -1.141 -11.362 1.00 98.44 92 GLN A N 1
ATOM 768 C CA . GLN A 1 92 ? -1.944 -0.846 -11.592 1.00 98.44 92 GLN A CA 1
ATOM 769 C C . GLN A 1 92 ? -1.028 -2.058 -11.431 1.00 98.44 92 GLN A C 1
ATOM 771 O O . GLN A 1 92 ? 0.158 -1.956 -11.743 1.00 98.44 92 GLN A O 1
ATOM 776 N N . VAL A 1 93 ? -1.535 -3.182 -10.918 1.00 98.75 93 VAL A N 1
ATOM 777 C CA . VAL A 1 93 ? -0.703 -4.333 -10.550 1.00 98.75 93 VAL A CA 1
ATOM 778 C C . VAL A 1 93 ? -1.146 -5.619 -11.254 1.00 98.75 93 VAL A C 1
ATOM 780 O O . VAL A 1 93 ? -2.344 -5.801 -11.495 1.00 98.75 93 VAL A O 1
ATOM 783 N N . PRO A 1 94 ? -0.218 -6.555 -11.529 1.00 98.25 94 PRO A N 1
ATOM 784 C CA . PRO A 1 94 ? -0.559 -7.867 -12.074 1.00 98.25 94 PRO A CA 1
ATOM 785 C C . PRO A 1 94 ? -1.497 -8.683 -11.169 1.00 98.25 94 PRO A C 1
ATOM 787 O O . PRO A 1 94 ? -1.607 -8.440 -9.966 1.00 98.25 94 PRO A O 1
ATOM 790 N N . ASP A 1 95 ? -2.140 -9.705 -11.731 1.00 97.69 95 ASP A N 1
ATOM 791 C CA . ASP A 1 95 ? -3.109 -10.550 -11.011 1.00 97.69 95 ASP A CA 1
ATOM 792 C C . ASP A 1 95 ? -2.494 -11.419 -9.909 1.00 97.69 95 ASP A C 1
ATOM 794 O O . ASP A 1 95 ? -3.180 -11.820 -8.966 1.00 97.69 95 ASP A O 1
ATOM 798 N N . ASP A 1 96 ? -1.190 -11.678 -9.983 1.00 97.31 96 ASP A N 1
ATOM 799 C CA . ASP A 1 96 ? -0.436 -12.399 -8.956 1.00 97.31 96 ASP A CA 1
ATOM 800 C C . ASP A 1 96 ? 0.074 -11.490 -7.824 1.00 97.31 96 ASP A C 1
ATOM 802 O O . ASP A 1 96 ? 0.672 -11.975 -6.861 1.00 97.31 96 ASP A O 1
ATOM 806 N N . PHE A 1 97 ? -0.190 -10.183 -7.896 1.00 98.69 97 PHE A N 1
ATOM 807 C CA . PHE A 1 97 ? 0.196 -9.230 -6.864 1.00 98.69 97 PHE A CA 1
ATOM 808 C C . PHE A 1 97 ? -0.751 -9.291 -5.661 1.00 98.69 97 PHE A C 1
ATOM 810 O O . PHE A 1 97 ? -1.961 -9.496 -5.803 1.00 98.69 97 PHE A O 1
ATOM 817 N N . ARG A 1 98 ? -0.215 -9.101 -4.452 1.00 98.56 98 ARG A N 1
ATOM 818 C CA . ARG A 1 98 ? -0.995 -9.106 -3.207 1.00 98.56 98 ARG A CA 1
ATOM 819 C C . ARG A 1 98 ? -0.761 -7.845 -2.387 1.00 98.56 98 ARG A C 1
ATOM 821 O O . ARG A 1 98 ? 0.371 -7.516 -2.058 1.00 98.56 98 ARG A O 1
ATOM 828 N N . PHE A 1 99 ? -1.819 -7.161 -1.985 1.00 98.62 99 PHE A N 1
ATOM 829 C CA . PHE A 1 99 ? -1.754 -6.010 -1.093 1.00 98.62 99 PHE A CA 1
ATOM 830 C C . PHE A 1 99 ? -1.865 -6.442 0.368 1.00 98.62 99 PHE A C 1
ATOM 832 O O . PHE A 1 99 ? -2.715 -7.257 0.728 1.00 98.62 99 PHE A O 1
ATOM 839 N N . GLY A 1 100 ? -1.029 -5.858 1.220 1.00 97.94 100 GLY A N 1
ATOM 840 C CA . GLY A 1 100 ? -1.263 -5.832 2.657 1.00 97.94 100 GLY A CA 1
ATOM 841 C C . GLY A 1 100 ? -1.862 -4.487 3.049 1.00 97.94 100 GLY A C 1
ATOM 842 O O . GLY A 1 100 ? -1.218 -3.465 2.842 1.00 97.94 100 GLY A O 1
ATOM 843 N N . PHE A 1 101 ? -3.054 -4.449 3.633 1.00 97.56 101 PHE A N 1
ATOM 844 C CA . PHE A 1 101 ? -3.662 -3.190 4.070 1.00 97.56 101 PHE A CA 1
ATOM 845 C C . PHE A 1 101 ? -3.477 -2.997 5.567 1.00 97.56 101 PHE A C 1
ATOM 847 O O . PHE A 1 101 ? -3.795 -3.883 6.361 1.00 97.56 101 PHE A O 1
ATOM 854 N N . LYS A 1 102 ? -2.971 -1.828 5.959 1.00 96.25 102 LYS A N 1
ATOM 855 C CA . LYS A 1 102 ? -2.997 -1.407 7.357 1.00 96.25 102 LYS A CA 1
ATOM 856 C C . LYS A 1 102 ? -4.402 -0.918 7.692 1.00 96.25 102 LYS A C 1
ATOM 858 O O . LYS A 1 102 ? -4.927 -0.047 7.001 1.00 96.25 102 LYS A O 1
ATOM 863 N N . VAL A 1 103 ? -5.000 -1.494 8.729 1.00 96.81 103 VAL A N 1
ATOM 864 C CA . VAL A 1 103 ? -6.335 -1.106 9.188 1.00 96.81 103 VAL A CA 1
ATOM 865 C C . VAL A 1 103 ? -6.289 0.295 9.800 1.00 96.81 103 VAL A C 1
ATOM 867 O O . VAL A 1 103 ? -5.297 0.674 10.429 1.00 96.81 103 VAL A O 1
ATOM 870 N N . THR A 1 104 ? -7.361 1.060 9.588 1.00 95.62 104 THR A N 1
ATOM 871 C CA . THR A 1 104 ? -7.475 2.465 9.996 1.00 95.62 104 THR A CA 1
ATOM 872 C C . THR A 1 104 ? -7.255 2.689 11.493 1.00 95.62 104 THR A C 1
ATOM 874 O O . THR A 1 104 ? -7.556 1.842 12.345 1.00 95.62 104 THR A O 1
ATOM 877 N N . ASP A 1 105 ? -6.729 3.866 11.818 1.00 93.94 105 ASP A N 1
ATOM 878 C CA . ASP A 1 105 ? -6.526 4.351 13.174 1.00 93.94 105 ASP A CA 1
ATOM 879 C C . ASP A 1 105 ? -7.847 4.539 13.938 1.00 93.94 105 ASP A C 1
ATOM 881 O O . ASP A 1 105 ? -7.867 4.385 15.162 1.00 93.94 105 ASP A O 1
ATOM 885 N N . ALA A 1 106 ? -8.966 4.683 13.219 1.00 94.69 106 ALA A N 1
ATOM 886 C CA . ALA A 1 106 ? -10.316 4.651 13.774 1.00 94.69 106 ALA A CA 1
ATOM 887 C C . ALA A 1 106 ? -10.656 3.324 14.476 1.00 94.69 106 ALA A C 1
ATOM 889 O O . ALA A 1 106 ? -11.454 3.326 15.406 1.00 94.69 106 ALA A O 1
ATOM 890 N N . LEU A 1 107 ? -10.029 2.207 14.089 1.00 96.50 107 LEU A N 1
ATOM 891 C CA . LEU A 1 107 ? -10.258 0.886 14.692 1.00 96.50 107 LEU A CA 1
ATOM 892 C C . LEU A 1 107 ? -9.088 0.406 15.562 1.00 96.50 107 LEU A C 1
ATOM 894 O O . LEU A 1 107 ? -9.267 -0.458 16.420 1.00 96.50 107 LEU A O 1
ATOM 898 N N . THR A 1 108 ? -7.882 0.937 15.343 1.00 95.81 108 THR A N 1
ATOM 899 C CA . THR A 1 108 ? -6.638 0.426 15.954 1.00 95.81 108 THR A CA 1
ATOM 900 C C . THR A 1 108 ? -6.077 1.308 17.070 1.00 95.81 108 THR A C 1
ATOM 902 O O . THR A 1 108 ? -5.249 0.851 17.860 1.0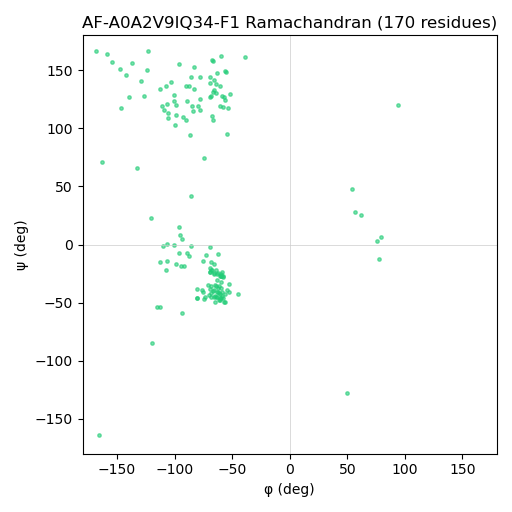0 95.81 108 THR A O 1
ATOM 905 N N . ILE A 1 109 ? -6.542 2.551 17.216 1.00 94.19 109 ILE A N 1
ATOM 906 C CA . ILE A 1 109 ? -6.161 3.408 18.342 1.00 94.19 109 ILE A CA 1
ATOM 907 C C . ILE A 1 109 ? -7.121 3.192 19.511 1.00 94.19 109 ILE A C 1
ATOM 909 O O . ILE A 1 109 ? -8.317 3.407 19.379 1.00 94.19 109 ILE A O 1
ATOM 913 N N . LYS A 1 110 ? -6.594 2.830 20.687 1.00 94.25 110 LYS A N 1
ATOM 914 C CA . LYS A 1 110 ? -7.394 2.671 21.919 1.00 94.25 110 LYS A CA 1
ATOM 915 C C . LYS A 1 110 ? -7.798 4.008 22.554 1.00 94.25 110 LYS A C 1
ATOM 917 O O . LYS A 1 110 ? -8.906 4.169 23.059 1.00 94.25 110 LYS A O 1
ATOM 922 N N . ARG A 1 111 ? -6.877 4.969 22.560 1.00 93.56 111 ARG A N 1
ATOM 923 C CA . ARG A 1 111 ? -7.080 6.347 23.023 1.00 93.56 111 ARG A CA 1
ATOM 924 C C . ARG A 1 111 ? -6.347 7.264 22.066 1.00 93.56 111 ARG A C 1
ATOM 926 O O . ARG A 1 111 ? -5.159 7.048 21.821 1.00 93.56 111 ARG A O 1
ATOM 933 N N . PHE A 1 112 ? -7.042 8.259 21.535 1.00 92.38 112 PHE A N 1
ATOM 934 C CA . PHE A 1 112 ? -6.439 9.190 20.597 1.00 92.38 112 PHE A CA 1
ATOM 935 C C . PHE A 1 112 ? -5.322 9.976 21.288 1.00 92.38 112 PHE A C 1
ATOM 937 O O . PHE A 1 112 ? -5.529 10.491 22.390 1.00 92.38 112 PHE A O 1
ATOM 944 N N . PRO A 1 113 ? -4.125 10.066 20.689 1.00 91.50 113 PRO A N 1
ATOM 945 C CA . PRO A 1 113 ? -3.074 10.910 21.230 1.00 91.50 113 PRO A CA 1
ATOM 946 C C . PRO A 1 113 ? -3.484 12.386 21.129 1.00 91.50 113 PRO A C 1
ATOM 948 O O . PRO A 1 113 ? -4.317 12.763 20.302 1.00 91.50 113 PRO A O 1
ATOM 951 N N . ASN A 1 114 ? -2.877 13.226 21.967 1.00 92.31 114 ASN A N 1
ATOM 952 C CA . ASN A 1 114 ? -3.078 14.676 21.949 1.00 92.31 114 ASN A CA 1
ATOM 953 C C . ASN A 1 114 ? -2.344 15.300 20.753 1.00 92.31 114 ASN A C 1
ATOM 955 O O . ASN A 1 114 ? -1.274 15.879 20.911 1.00 92.31 114 ASN A O 1
ATOM 959 N N . LEU A 1 115 ? -2.891 15.111 19.553 1.00 92.06 115 LEU A N 1
ATOM 960 C CA . LEU A 1 115 ? -2.389 15.673 18.300 1.00 92.06 115 LEU A CA 1
ATOM 961 C C . LEU A 1 115 ? -3.531 16.367 17.557 1.00 92.06 115 LEU A C 1
ATOM 963 O O . LEU A 1 115 ? -4.628 15.811 17.467 1.00 92.06 115 LEU A O 1
ATOM 967 N N . ASP A 1 116 ? -3.237 17.511 16.938 1.00 93.12 116 ASP A N 1
ATOM 968 C CA . ASP A 1 116 ? -4.220 18.370 16.259 1.00 93.12 116 ASP A CA 1
ATOM 969 C C . ASP A 1 116 ? -5.082 17.629 15.230 1.00 93.12 116 ASP A C 1
ATOM 971 O O . ASP A 1 116 ? -6.272 17.905 15.095 1.00 93.12 116 ASP A O 1
ATOM 975 N N . ARG A 1 117 ? -4.516 16.623 14.547 1.00 92.50 117 ARG A N 1
ATOM 976 C CA . ARG A 1 117 ? -5.221 15.835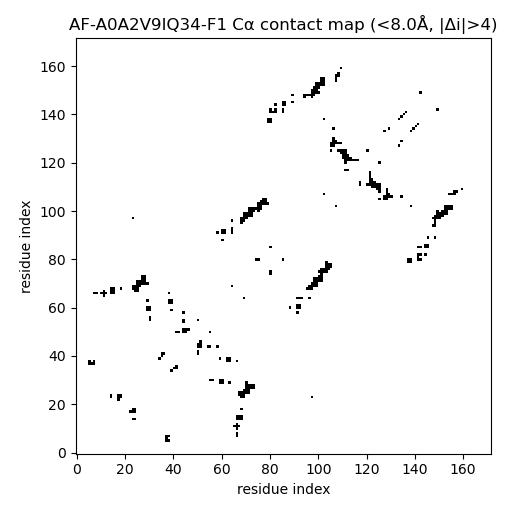 13.521 1.00 92.50 117 ARG A CA 1
ATOM 977 C C . ARG A 1 117 ? -6.478 15.121 14.033 1.00 92.50 117 ARG A C 1
ATOM 979 O O . ARG A 1 117 ? -7.340 14.781 13.234 1.00 92.50 117 ARG A O 1
ATOM 986 N N . PHE A 1 118 ? -6.563 14.853 15.338 1.00 91.19 118 PHE A N 1
ATOM 987 C CA . PHE A 1 118 ? -7.718 14.188 15.949 1.00 91.19 118 PHE A CA 1
ATOM 988 C C . PHE A 1 118 ? -8.799 15.174 16.405 1.00 91.19 118 PHE A C 1
ATOM 990 O O . PHE A 1 118 ? -9.887 14.743 16.793 1.00 91.19 118 PHE A O 1
ATOM 997 N N . GLY A 1 119 ? -8.525 16.482 16.344 1.00 93.62 119 GLY A N 1
ATOM 998 C CA . GLY A 1 119 ? -9.475 17.537 16.675 1.00 93.62 119 GLY A CA 1
ATOM 999 C C . GLY A 1 119 ? -10.157 17.289 18.027 1.00 93.62 119 GLY A C 1
ATOM 1000 O O . GLY A 1 119 ? -9.468 16.999 19.007 1.00 93.62 119 GLY A O 1
ATOM 1001 N N . PRO A 1 120 ? -11.501 17.320 18.098 1.00 95.00 120 PRO A N 1
ATOM 1002 C CA . PRO A 1 120 ? -12.226 17.084 19.345 1.00 95.00 120 PRO A CA 1
ATOM 1003 C C . PRO A 1 120 ? -11.930 15.732 20.000 1.00 95.00 120 PRO A C 1
ATOM 1005 O O . PRO A 1 120 ? -12.021 15.626 21.217 1.00 95.00 120 PRO A O 1
ATOM 1008 N N . LYS A 1 121 ? -11.563 14.699 19.226 1.00 93.81 121 LYS A N 1
ATOM 1009 C CA . LYS A 1 121 ? -11.291 13.352 19.751 1.00 93.81 121 LYS A CA 1
ATOM 1010 C C . LYS A 1 121 ? -9.942 13.253 20.468 1.00 93.81 121 LYS A C 1
ATOM 1012 O O . LYS A 1 121 ? -9.715 12.264 21.160 1.00 93.81 121 LYS A O 1
ATOM 1017 N N . ALA A 1 122 ? -9.049 14.233 20.310 1.00 94.75 122 ALA A N 1
ATOM 1018 C CA . ALA A 1 122 ? -7.720 14.221 20.915 1.00 94.75 122 ALA A CA 1
ATOM 1019 C C . ALA A 1 122 ? -7.788 13.956 22.434 1.00 94.75 122 ALA A C 1
ATOM 1021 O O . ALA A 1 122 ? -8.588 14.554 23.152 1.00 94.75 122 ALA A O 1
ATOM 1022 N N . GLY A 1 123 ? -6.990 12.999 22.915 1.00 92.38 123 GLY A N 1
ATOM 1023 C CA . GLY A 1 123 ? -6.947 12.590 24.323 1.00 92.38 123 GLY A CA 1
ATOM 1024 C C . GLY A 1 123 ? -8.095 11.682 24.776 1.00 92.38 123 GLY A C 1
ATOM 1025 O O . GLY A 1 123 ? -8.003 11.066 25.845 1.00 92.38 123 GLY A O 1
ATOM 1026 N N . GLN A 1 124 ? -9.157 11.537 23.982 1.00 94.25 124 GLN A N 1
ATOM 1027 C CA . GLN A 1 124 ? -10.335 10.753 24.345 1.00 94.25 124 GLN A CA 1
ATOM 1028 C C . GLN A 1 124 ? -10.149 9.258 24.071 1.00 94.25 124 GLN A C 1
ATOM 1030 O O . GLN A 1 124 ? -9.381 8.844 23.198 1.00 94.25 124 GLN A O 1
ATOM 1035 N N . ALA A 1 125 ? -10.868 8.432 24.835 1.00 95.06 125 ALA A N 1
ATOM 1036 C CA . ALA A 1 125 ? -10.984 7.012 24.528 1.00 95.06 125 ALA A CA 1
ATOM 1037 C C . ALA A 1 125 ? -11.698 6.842 23.180 1.00 95.06 125 ALA A C 1
ATOM 1039 O O . ALA A 1 125 ? -12.668 7.545 22.896 1.00 95.06 125 ALA A O 1
ATOM 1040 N N . ASN A 1 126 ? -11.210 5.920 22.357 1.00 95.44 126 ASN A N 1
ATOM 1041 C CA . ASN A 1 126 ? -11.844 5.619 21.086 1.00 95.44 126 ASN A CA 1
ATOM 1042 C C . ASN A 1 126 ? -12.980 4.614 21.303 1.00 95.44 126 ASN A C 1
ATOM 1044 O O . ASN A 1 126 ? -12.726 3.479 21.701 1.00 95.44 126 ASN A O 1
ATOM 1048 N N . GLN A 1 127 ? -14.217 5.038 21.048 1.00 96.38 127 GLN A N 1
ATOM 1049 C CA . GLN A 1 127 ? -15.399 4.182 21.192 1.00 96.38 127 GL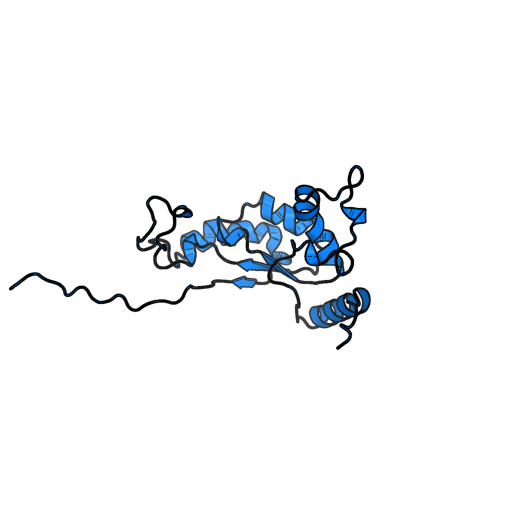N A CA 1
ATOM 1050 C C . GLN A 1 127 ? -15.444 3.072 20.132 1.00 96.38 127 GLN A C 1
ATOM 1052 O O . GLN A 1 127 ? -16.015 2.019 20.387 1.00 96.38 127 GLN A O 1
ATOM 1057 N N . ASP A 1 128 ? -14.775 3.279 18.995 1.00 97.31 128 ASP A N 1
ATOM 1058 C CA . ASP A 1 128 ? -14.718 2.327 17.884 1.00 97.31 128 ASP A CA 1
ATOM 1059 C C . ASP A 1 128 ? -13.479 1.419 17.922 1.00 97.31 128 ASP A C 1
ATOM 1061 O O . ASP A 1 128 ? -13.214 0.669 16.980 1.00 97.31 128 ASP A O 1
ATOM 1065 N N . PHE A 1 129 ? -12.694 1.458 19.005 1.00 96.69 129 PHE A N 1
ATOM 1066 C CA . PHE A 1 129 ? -11.529 0.590 19.148 1.00 96.69 129 PHE A CA 1
ATOM 1067 C C . PHE A 1 129 ? -11.941 -0.886 19.065 1.00 96.69 129 PHE A C 1
ATOM 1069 O O . PHE A 1 129 ? -12.686 -1.371 19.914 1.00 96.69 129 PHE A O 1
ATOM 1076 N N . LEU A 1 130 ? -11.423 -1.599 18.059 1.00 97.06 130 LEU A N 1
ATOM 1077 C CA . LEU A 1 130 ? -11.789 -2.984 17.739 1.00 97.06 130 LEU A CA 1
ATOM 1078 C C . LEU A 1 130 ? -13.293 -3.209 17.480 1.00 97.06 130 LEU A C 1
ATOM 1080 O O . LEU A 1 130 ? -13.790 -4.317 17.677 1.00 97.06 130 LEU A O 1
ATOM 1084 N N . ASN A 1 131 ? -14.016 -2.190 17.004 1.00 98.38 131 ASN A N 1
ATOM 1085 C CA . ASN A 1 131 ? -15.407 -2.332 16.578 1.00 98.38 131 ASN A CA 1
ATOM 1086 C C . ASN A 1 131 ? -15.501 -3.235 15.329 1.00 98.38 131 ASN A C 1
ATOM 1088 O O . ASN A 1 131 ? -15.110 -2.847 14.225 1.00 98.38 131 ASN A O 1
ATOM 1092 N N . ALA A 1 132 ? -16.001 -4.459 15.519 1.00 98.19 132 ALA A N 1
ATOM 1093 C CA . ALA A 1 132 ? -16.062 -5.484 14.479 1.00 98.19 132 ALA A CA 1
ATOM 1094 C C . ALA A 1 132 ? -17.078 -5.161 13.373 1.00 98.19 132 ALA A C 1
ATOM 1096 O O . ALA A 1 132 ? -16.779 -5.394 12.202 1.00 98.19 132 ALA A O 1
ATOM 1097 N N . ASP A 1 133 ? -18.234 -4.588 13.718 1.00 98.38 133 ASP A N 1
ATOM 1098 C CA . ASP A 1 133 ? -19.279 -4.253 12.742 1.00 98.38 133 ASP A CA 1
ATOM 1099 C C . ASP A 1 133 ? -18.823 -3.115 11.827 1.00 98.38 133 ASP A C 1
ATOM 1101 O O . ASP A 1 133 ? -18.983 -3.172 10.603 1.00 98.38 133 ASP A O 1
ATOM 1105 N N . LEU A 1 134 ? -18.171 -2.103 12.408 1.00 98.19 134 LEU A N 1
ATOM 1106 C CA . LEU A 1 134 ? -17.582 -1.011 11.642 1.00 98.19 134 LEU A CA 1
ATOM 1107 C C . LEU A 1 134 ? -16.429 -1.505 10.757 1.00 98.19 134 LEU A C 1
ATOM 1109 O O . LEU A 1 134 ? -16.314 -1.087 9.607 1.00 98.19 134 LEU A O 1
ATOM 1113 N N . PHE A 1 135 ? -15.597 -2.429 11.247 1.00 98.19 135 PHE A N 1
ATOM 1114 C CA . PHE A 1 135 ? -14.572 -3.063 10.416 1.00 98.19 135 PHE A CA 1
ATOM 1115 C C . PHE A 1 135 ? -15.179 -3.830 9.236 1.00 98.19 135 PHE A C 1
ATOM 1117 O O . PHE A 1 135 ? -14.729 -3.655 8.103 1.00 98.19 135 PHE A O 1
ATOM 1124 N N . ALA A 1 136 ? -16.198 -4.654 9.485 1.00 98.00 136 ALA A N 1
ATOM 1125 C CA . ALA A 1 136 ? -16.829 -5.470 8.456 1.00 98.00 136 ALA A CA 1
ATOM 1126 C C . ALA A 1 136 ? -17.434 -4.606 7.339 1.00 98.00 136 ALA A C 1
ATOM 1128 O O . ALA A 1 136 ? -17.172 -4.846 6.163 1.00 98.00 136 ALA A O 1
ATOM 1129 N N . THR A 1 137 ? -18.183 -3.569 7.712 1.00 97.75 137 THR A N 1
ATOM 1130 C CA . THR A 1 137 ? -18.930 -2.723 6.768 1.00 97.75 137 THR A CA 1
ATOM 1131 C C . THR A 1 137 ? -18.058 -1.672 6.082 1.00 97.75 137 THR A C 1
ATOM 1133 O O . THR A 1 137 ? -18.120 -1.508 4.868 1.00 97.75 137 THR A O 1
ATOM 1136 N N . ALA A 1 138 ? -17.211 -0.958 6.827 1.00 97.06 138 ALA A N 1
ATOM 1137 C CA . ALA A 1 138 ? -16.482 0.189 6.286 1.00 97.06 138 ALA A CA 1
ATOM 1138 C C . ALA A 1 138 ? -15.072 -0.153 5.780 1.00 97.06 138 ALA A C 1
ATOM 1140 O O . ALA A 1 138 ? -14.498 0.622 5.017 1.00 97.06 138 ALA A O 1
ATOM 1141 N N . PHE A 1 139 ? -14.489 -1.289 6.186 1.00 96.75 139 PHE A N 1
ATOM 1142 C CA . PHE A 1 139 ? -13.143 -1.688 5.760 1.00 96.75 139 PHE A CA 1
ATOM 1143 C C . PHE A 1 139 ? -13.141 -2.962 4.916 1.00 96.75 139 PHE A C 1
ATOM 1145 O O . PHE A 1 139 ? -12.575 -2.968 3.825 1.00 96.75 139 PHE A O 1
ATOM 1152 N N . LEU A 1 140 ? -13.747 -4.042 5.416 1.00 96.88 140 LEU A N 1
ATOM 1153 C CA . LEU A 1 140 ? -13.686 -5.351 4.769 1.00 96.88 140 LEU A CA 1
ATOM 1154 C C . LEU A 1 140 ? -14.550 -5.408 3.507 1.00 96.88 140 LEU A C 1
ATOM 1156 O O . LEU A 1 140 ? -14.069 -5.877 2.480 1.00 96.88 140 LEU A O 1
ATOM 1160 N N . GLU A 1 141 ? -15.783 -4.900 3.555 1.00 97.88 141 GLU A N 1
ATOM 1161 C CA . GLU A 1 141 ? -16.696 -4.931 2.408 1.00 97.88 141 GLU A CA 1
ATOM 1162 C C . GLU A 1 141 ? -16.118 -4.227 1.160 1.00 97.88 141 GLU A C 1
ATOM 1164 O O . GLU A 1 141 ? -16.117 -4.849 0.099 1.00 97.88 141 GLU A O 1
ATOM 1169 N N . PRO A 1 142 ? -15.525 -3.014 1.226 1.00 97.00 142 PRO A N 1
ATOM 1170 C CA . PRO A 1 142 ? -14.841 -2.430 0.066 1.00 97.00 142 PRO A CA 1
ATOM 1171 C C . PRO A 1 142 ? -13.681 -3.280 -0.473 1.00 97.00 142 PRO A C 1
ATOM 1173 O O . PRO A 1 142 ? -13.414 -3.273 -1.673 1.00 97.00 142 PRO A O 1
ATOM 1176 N N . CYS A 1 143 ? -12.969 -4.010 0.393 1.00 97.56 143 CYS A N 1
ATOM 1177 C CA . CYS A 1 143 ? -11.869 -4.881 -0.022 1.00 97.56 143 CYS A CA 1
ATOM 1178 C C . CYS A 1 143 ? -12.334 -6.106 -0.823 1.00 97.56 143 CYS A C 1
ATOM 1180 O O . CYS A 1 143 ? -11.520 -6.675 -1.554 1.00 97.56 143 CYS A O 1
ATOM 1182 N N . GLU A 1 144 ? -13.607 -6.502 -0.728 1.00 97.75 144 GLU A N 1
ATOM 1183 C CA . GLU A 1 144 ? -14.154 -7.622 -1.502 1.00 97.75 144 GLU A CA 1
ATOM 1184 C C . GLU A 1 144 ? -14.123 -7.355 -3.016 1.00 97.75 144 GLU A C 1
ATOM 1186 O O . GLU A 1 144 ? -13.877 -8.282 -3.790 1.00 97.75 144 GLU A O 1
ATOM 1191 N N . ASP A 1 145 ? -14.234 -6.093 -3.447 1.00 97.44 145 ASP A N 1
ATOM 1192 C CA . ASP A 1 145 ? -14.165 -5.707 -4.867 1.00 97.44 145 ASP A CA 1
ATOM 1193 C C . ASP A 1 145 ? -12.823 -6.100 -5.513 1.00 97.44 145 ASP A C 1
ATOM 1195 O O . ASP A 1 145 ? -12.744 -6.377 -6.709 1.00 97.44 145 ASP A O 1
ATOM 1199 N N . ILE A 1 146 ? -11.760 -6.188 -4.706 1.00 97.94 146 ILE A N 1
ATOM 1200 C CA . ILE A 1 146 ? -10.417 -6.582 -5.143 1.00 97.94 146 ILE A CA 1
ATOM 1201 C C . ILE A 1 146 ? -9.912 -7.831 -4.409 1.00 97.94 146 ILE A C 1
ATOM 1203 O O . ILE A 1 146 ? -8.700 -8.049 -4.340 1.00 97.94 146 ILE A O 1
ATOM 1207 N N . ARG A 1 147 ? -10.816 -8.666 -3.869 1.00 97.69 147 ARG A N 1
ATOM 1208 C CA . ARG A 1 147 ? -10.513 -9.796 -2.963 1.00 97.69 147 ARG A CA 1
ATOM 1209 C C . ARG A 1 147 ? -9.330 -10.651 -3.412 1.00 97.69 147 ARG A C 1
ATOM 1211 O O . ARG A 1 147 ? -8.483 -11.012 -2.603 1.00 97.69 147 ARG A O 1
ATOM 1218 N N . GLN A 1 148 ? -9.242 -10.950 -4.708 1.00 97.69 148 GLN A N 1
ATOM 1219 C CA . GLN A 1 148 ? -8.181 -11.792 -5.277 1.00 97.69 148 GLN A CA 1
ATOM 1220 C C . GLN A 1 148 ? -6.773 -11.201 -5.105 1.00 97.69 148 GLN A C 1
ATOM 1222 O O . GLN A 1 148 ? -5.794 -11.944 -5.078 1.00 97.69 148 GLN A O 1
ATOM 1227 N N . LYS A 1 149 ? -6.667 -9.875 -4.965 1.00 98.50 149 LYS A N 1
ATOM 1228 C CA . LYS A 1 149 ? -5.421 -9.134 -4.746 1.00 98.50 149 LYS A CA 1
ATOM 1229 C C . LYS A 1 149 ? -5.221 -8.747 -3.277 1.00 98.50 149 LYS A C 1
ATOM 1231 O O . LYS A 1 149 ? -4.194 -8.158 -2.958 1.00 98.50 149 LYS A O 1
ATOM 1236 N N . VAL A 1 150 ? -6.130 -9.085 -2.360 1.00 98.06 150 VAL A N 1
ATOM 1237 C CA . VAL A 1 150 ? -5.951 -8.847 -0.917 1.00 98.06 150 VAL A CA 1
ATOM 1238 C C . VAL A 1 150 ? -5.161 -10.005 -0.309 1.00 98.06 150 VAL A C 1
ATOM 1240 O O . VAL A 1 150 ? -5.577 -11.157 -0.370 1.00 98.06 150 VAL A O 1
ATOM 1243 N N . GLY A 1 151 ? -3.995 -9.706 0.265 1.00 97.31 151 GLY A N 1
ATOM 1244 C CA . GLY A 1 151 ? -3.151 -10.687 0.948 1.00 97.31 151 GLY A CA 1
ATOM 1245 C C . GLY A 1 151 ? -3.412 -10.738 2.450 1.00 97.31 151 GLY A C 1
ATOM 1246 O O . GLY A 1 151 ? -3.754 -11.787 2.987 1.00 97.31 151 GLY A O 1
ATOM 1247 N N . VAL A 1 152 ? -3.233 -9.605 3.134 1.00 96.56 152 VAL A N 1
ATOM 1248 C CA . VAL A 1 152 ? -3.369 -9.509 4.597 1.00 96.56 152 VAL A CA 1
ATOM 1249 C C . VAL A 1 152 ? -4.010 -8.190 5.017 1.00 96.56 152 VAL A C 1
ATOM 1251 O O . VAL A 1 152 ? -3.761 -7.147 4.410 1.00 96.56 152 VAL A O 1
ATOM 1254 N N . LEU A 1 153 ? -4.791 -8.232 6.095 1.00 97.25 153 LEU A N 1
ATOM 1255 C CA . LEU A 1 153 ? -5.317 -7.056 6.787 1.00 97.25 153 LEU A CA 1
ATOM 1256 C C . LEU A 1 153 ? -4.621 -6.958 8.147 1.00 97.25 153 LEU A C 1
ATOM 1258 O O . LEU A 1 153 ? -4.675 -7.888 8.948 1.00 97.25 153 LEU A O 1
ATOM 1262 N N . MET A 1 154 ? -3.901 -5.865 8.380 1.00 96.75 154 MET A N 1
ATOM 1263 C CA . MET A 1 154 ? -2.985 -5.719 9.511 1.00 96.7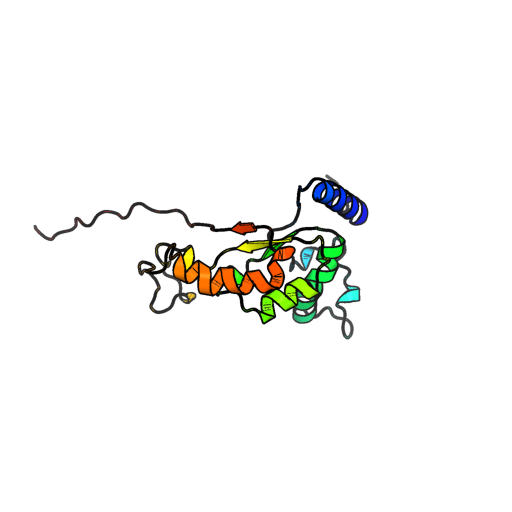5 154 MET A CA 1
ATOM 1264 C C . MET A 1 154 ? -3.532 -4.731 10.535 1.00 96.75 154 MET A C 1
ATOM 1266 O O . MET A 1 154 ? -3.629 -3.533 10.266 1.00 96.75 154 MET A O 1
ATOM 1270 N N . PHE A 1 155 ? -3.819 -5.234 11.733 1.00 96.69 155 PHE A N 1
ATOM 1271 C CA . PHE A 1 155 ? -4.112 -4.419 12.906 1.00 96.69 155 PHE A CA 1
ATOM 1272 C C . PHE A 1 155 ? -2.803 -4.136 13.646 1.00 96.69 155 PHE A C 1
ATOM 1274 O O . PHE A 1 155 ? -2.218 -5.027 14.260 1.00 96.69 155 PHE A O 1
ATOM 1281 N N . GLU A 1 156 ? -2.321 -2.899 13.561 1.00 94.25 156 GLU A N 1
ATOM 1282 C CA . GLU A 1 156 ? -1.116 -2.455 14.262 1.00 94.25 156 GLU A CA 1
ATOM 1283 C C . GLU A 1 156 ? -1.519 -1.550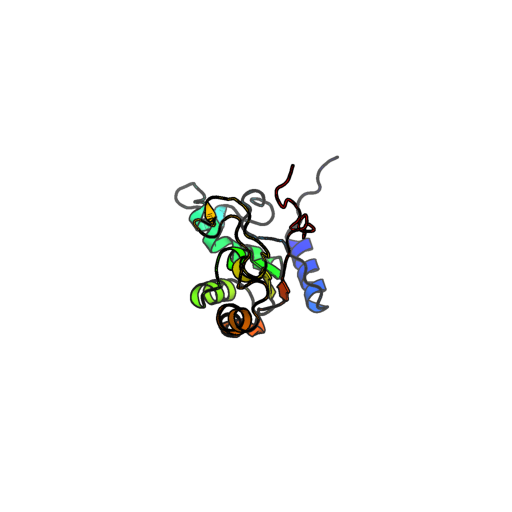 15.425 1.00 94.25 156 GLU A C 1
ATOM 1285 O O . GLU A 1 156 ? -2.142 -0.510 15.219 1.00 94.25 156 GLU A O 1
ATOM 1290 N N . PHE A 1 157 ? -1.149 -1.934 16.644 1.00 93.12 157 PHE A N 1
ATOM 1291 C CA . PHE A 1 157 ? -1.494 -1.190 17.850 1.00 93.12 157 PHE A CA 1
ATOM 1292 C C . PHE A 1 157 ? -0.302 -0.388 18.355 1.00 93.12 157 PHE A C 1
ATOM 1294 O O . PHE A 1 157 ? 0.828 -0.880 18.407 1.00 93.12 157 PHE A O 1
ATOM 1301 N N . SER A 1 158 ? -0.566 0.836 18.805 1.00 84.94 158 SER A N 1
ATOM 1302 C CA . SER A 1 158 ? 0.388 1.550 19.645 1.00 84.94 158 SER A CA 1
ATOM 1303 C C . SER A 1 158 ? 0.506 0.867 21.009 1.00 84.94 158 SER A C 1
ATOM 1305 O O . SER A 1 158 ? -0.372 0.117 21.442 1.00 84.94 158 SER A O 1
ATOM 1307 N N . ARG A 1 159 ? 1.616 1.122 21.709 1.00 86.19 159 ARG A N 1
ATOM 1308 C CA . ARG A 1 159 ? 1.838 0.562 23.043 1.00 86.19 159 ARG A CA 1
ATOM 1309 C C . ARG A 1 159 ? 0.692 0.953 23.975 1.00 86.19 159 ARG A C 1
ATOM 1311 O O . ARG A 1 159 ? 0.403 2.136 24.149 1.00 86.19 159 ARG A O 1
ATOM 1318 N N . PHE A 1 160 ? 0.084 -0.039 24.616 1.00 86.12 160 PHE A N 1
ATOM 1319 C CA . PHE A 1 160 ? -0.898 0.211 25.660 1.00 86.12 160 PHE A CA 1
ATOM 1320 C C . PHE A 1 160 ? -0.175 0.551 26.957 1.00 86.12 160 PHE A C 1
ATOM 1322 O O . PHE A 1 160 ? 0.595 -0.249 27.486 1.00 86.12 160 PHE A O 1
ATOM 1329 N N . TRP A 1 161 ? -0.426 1.751 27.463 1.00 77.56 161 TRP A N 1
ATOM 1330 C CA . TRP A 1 161 ? 0.015 2.146 28.790 1.00 77.56 161 TRP A CA 1
ATOM 1331 C C . TRP A 1 161 ? -1.054 1.730 29.804 1.00 77.56 161 TRP A C 1
ATOM 1333 O O . TRP A 1 161 ? -2.244 1.934 29.533 1.00 77.56 161 TRP A O 1
ATOM 1343 N N . PRO A 1 162 ? -0.676 1.154 30.957 1.00 75.44 162 PRO A N 1
ATOM 1344 C CA . PRO A 1 162 ? -1.593 1.023 32.077 1.00 75.44 162 PRO A CA 1
ATOM 1345 C C . PRO A 1 162 ? -2.116 2.417 32.423 1.00 75.44 162 PRO A C 1
ATOM 1347 O O . PRO A 1 162 ? -1.332 3.339 32.647 1.00 75.44 162 PRO A O 1
ATOM 1350 N N . THR A 1 163 ? -3.433 2.599 32.425 1.00 62.34 163 THR A N 1
ATOM 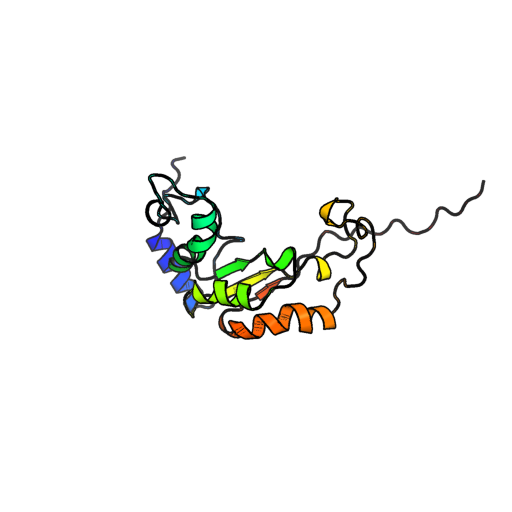1351 C CA . THR A 1 163 ? -4.031 3.823 32.954 1.00 62.34 163 THR A CA 1
ATOM 1352 C C . THR A 1 163 ? -3.617 3.908 34.420 1.00 62.34 163 THR A C 1
ATOM 1354 O O . THR A 1 163 ? -3.936 2.995 35.182 1.00 62.34 163 THR A O 1
ATOM 1357 N N . ALA A 1 164 ? -2.896 4.960 34.822 1.00 46.09 164 ALA A N 1
ATOM 1358 C CA . ALA A 1 164 ? -2.766 5.275 36.240 1.00 46.09 164 ALA A CA 1
ATOM 1359 C C . ALA A 1 164 ? -4.195 5.372 36.789 1.00 46.09 164 ALA A C 1
ATOM 1361 O O . ALA A 1 164 ? -5.015 6.125 36.258 1.00 46.09 164 ALA A O 1
ATOM 1362 N N . GLY A 1 165 ? -4.525 4.485 37.727 1.00 40.72 165 GLY A N 1
ATOM 1363 C CA . GLY A 1 165 ? -5.882 4.308 38.214 1.00 40.72 165 GLY A CA 1
ATOM 1364 C C . GLY A 1 165 ? -6.470 5.620 38.718 1.00 40.72 165 GLY A C 1
ATOM 1365 O O . GLY A 1 165 ? -5.768 6.477 39.253 1.00 40.72 165 GLY A O 1
ATOM 1366 N N . ALA A 1 166 ? -7.782 5.748 38.558 1.00 42.34 166 ALA A N 1
ATOM 1367 C CA . ALA A 1 166 ? -8.588 6.701 39.294 1.00 42.34 166 ALA A CA 1
ATOM 1368 C C . ALA A 1 166 ? -8.359 6.502 40.805 1.00 42.34 166 ALA A C 1
ATOM 1370 O O . ALA A 1 166 ? -8.947 5.622 41.421 1.00 42.34 166 ALA A O 1
ATOM 1371 N N . SER A 1 167 ? -7.448 7.284 41.379 1.00 39.50 167 SER A N 1
ATOM 1372 C CA . SER A 1 167 ? -7.274 7.491 42.817 1.00 39.50 167 SER A CA 1
ATOM 1373 C C . SER A 1 167 ? -6.433 8.751 43.029 1.00 39.50 167 SER A C 1
ATOM 1375 O O . SER A 1 167 ? -5.275 8.703 43.430 1.00 39.50 167 SER A O 1
ATOM 1377 N N . ALA A 1 168 ? -7.039 9.896 42.747 1.00 36.56 168 ALA A N 1
ATOM 1378 C CA . ALA A 1 168 ? -6.736 11.126 43.465 1.00 36.56 168 ALA A CA 1
ATOM 1379 C C . ALA A 1 168 ? -8.083 11.748 43.843 1.00 36.56 168 ALA A C 1
ATOM 1381 O O . ALA A 1 168 ? -8.513 12.759 43.295 1.00 36.56 168 ALA A O 1
ATOM 1382 N N . ILE A 1 169 ? -8.804 11.039 44.716 1.00 37.59 169 ILE A N 1
ATOM 1383 C CA . ILE A 1 169 ? -9.870 11.643 45.508 1.00 37.59 169 ILE A CA 1
ATOM 1384 C C . ILE A 1 169 ? -9.183 12.627 46.463 1.00 37.59 169 ILE A C 1
ATOM 1386 O O . ILE A 1 169 ? -8.177 12.295 47.084 1.00 37.59 169 ILE A O 1
ATOM 1390 N N . GLN A 1 170 ? -9.728 13.842 46.503 1.00 35.66 170 GLN A N 1
ATOM 1391 C CA . GLN A 1 170 ? -9.503 14.895 47.495 1.00 35.66 170 GLN A CA 1
ATOM 1392 C C . GLN A 1 170 ? -9.378 14.3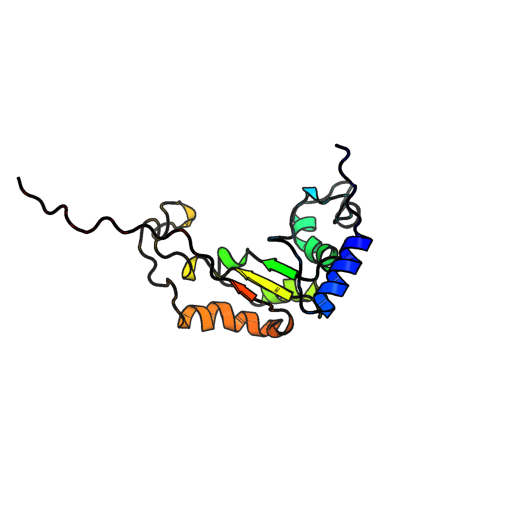88 48.945 1.00 35.66 170 GLN A C 1
ATOM 1394 O O . GLN A 1 170 ? -9.950 13.358 49.285 1.00 35.66 170 GLN A O 1
ATOM 1399 N N . SER A 1 171 ? -8.788 15.244 49.797 1.00 31.39 171 SER A N 1
ATOM 1400 C CA . SER A 1 171 ? -8.576 15.193 51.266 1.00 31.39 171 SER A CA 1
ATOM 1401 C C . SER A 1 171 ? -7.212 14.620 51.691 1.00 31.39 171 SER A C 1
ATOM 1403 O O . SER A 1 171 ? -6.876 13.505 51.315 1.00 31.39 171 SER A O 1
ATOM 1405 N N . CYS A 1 172 ? -6.332 15.333 52.406 1.00 38.22 172 CYS A N 1
ATOM 1406 C CA . CYS A 1 172 ? -6.415 16.580 53.188 1.00 38.22 172 CYS A CA 1
ATOM 1407 C C . CYS A 1 172 ? -5.313 17.581 52.810 1.00 38.22 172 CYS A C 1
ATOM 1409 O O . CYS A 1 172 ? -4.268 17.137 52.285 1.00 38.22 172 CYS A O 1
#

Sequence (172 aa):
MRAMPFDREAIKQRAAELAAKRVFIGTSSWKYEGWFGQLYTPARYEYRGKVPKTRFQRDSLSEYAEVFKTVRVDAAYYDFPRREYLQGLADQVPDDFRFGFKVTDALTIKRFPNLDRFGPKAGQANQDFLNADLFATAFLEPCEDIRQKVGVLMFEFSRFWPTAGASAIQSC

Secondary structure (DSSP, 8-state):
--PPP--HHHHHHHHHHHHHTT---EES-S--GGGBTTTB-GGGG-BTTB--HHHHHHHHHHHHHTT-SEEEE-GGGTSPPPHHHHHHHHTTS-TT-EEEEEPPHHHH-SB--S-GGGGGGTTSB-TTTT-HHHIIIIIIHHHHTTGGGEEEEE--PPPPPPPPPS------

Mean predicted aligned error: 5.91 Å

pLDDT: mean 91.13, std 14.52, range [31.39, 98.75]

Radius of gyration: 20.59 Å; Cα contacts (8 Å, |Δi|>4): 225; chains: 1; bounding box: 52×40×73 Å